Protein AF-C3NJE8-F1 (afdb_monomer_lite)

Foldseek 3Di:
DDDPLNVLVVLDDPLLLVLLVLCVVVAFAFLVVSCVVSVHNVSNVVSVVSCVVVVQWDWDQDPPRTTTIHGDPVVVVSNCSNCVVVCVVVVVVVLPPDPLDLDDWDWDDDPNDTDTDPVQLVSQQVNLVSVVDDDPRSVVSSCVSNVD

Radius of gyration: 20.3 Å; chains: 1; bounding box: 61×30×49 Å

pLDDT: mean 79.07, std 14.23, range [36.5, 96.06]

Organism: Saccharolobus islandicus (strain Y.N.15.51 / Yellowstone #2) (NCBI:txid419942)

InterPro domains:
  IPR036388 Winged helix-like DNA-binding domain superfamily [G3DSA:1.10.10.10] (5-90)
  IPR036390 Winged helix DNA-binding domain superfamily [SSF46785] (13-84)

Structure (mmCIF, N/CA/C/O backbone):
data_AF-C3NJE8-F1
#
_entry.id   AF-C3NJE8-F1
#
loop_
_atom_site.group_PDB
_atom_site.id
_atom_site.type_symbol
_atom_site.label_atom_id
_atom_site.label_alt_id
_atom_site.label_comp_id
_atom_site.label_asym_id
_atom_site.label_entity_id
_atom_site.label_seq_id
_atom_site.pdbx_PDB_ins_code
_atom_site.Cartn_x
_atom_site.Cartn_y
_atom_site.Cartn_z
_atom_site.occupancy
_atom_site.B_iso_or_equiv
_atom_site.auth_seq_id
_atom_site.auth_comp_id
_atom_site.auth_asym_id
_atom_site.auth_atom_id
_atom_site.pdbx_PDB_model_num
ATOM 1 N N . MET A 1 1 ? 21.617 13.871 -14.960 1.00 48.41 1 MET A N 1
ATOM 2 C CA . MET A 1 1 ? 20.333 14.289 -14.363 1.00 48.41 1 MET A CA 1
ATOM 3 C C . MET A 1 1 ? 19.585 13.006 -14.055 1.00 48.41 1 MET A C 1
ATOM 5 O O . MET A 1 1 ? 19.325 12.274 -14.997 1.00 48.41 1 MET A O 1
ATOM 9 N N . LEU A 1 2 ? 19.389 12.661 -12.778 1.00 53.09 2 LEU A N 1
ATOM 10 C CA . LEU A 1 2 ? 18.644 11.445 -12.432 1.00 53.09 2 LEU A CA 1
ATOM 11 C C . LEU A 1 2 ? 17.163 11.701 -12.700 1.00 53.09 2 LEU A C 1
ATOM 13 O O . LEU A 1 2 ? 16.655 12.760 -12.322 1.00 53.09 2 LEU A O 1
ATOM 17 N N . ASN A 1 3 ? 16.483 10.768 -13.359 1.00 72.56 3 ASN A N 1
ATOM 18 C CA . ASN A 1 3 ? 15.035 10.875 -13.519 1.00 72.56 3 ASN A CA 1
ATOM 19 C C . ASN A 1 3 ? 14.330 10.537 -12.185 1.00 72.56 3 ASN A C 1
ATOM 21 O O . ASN A 1 3 ? 14.919 9.940 -11.281 1.00 72.56 3 ASN A O 1
ATOM 25 N N . LEU A 1 4 ? 13.065 10.939 -12.038 1.00 69.75 4 LEU A N 1
ATOM 26 C CA . LEU A 1 4 ? 12.304 10.745 -10.796 1.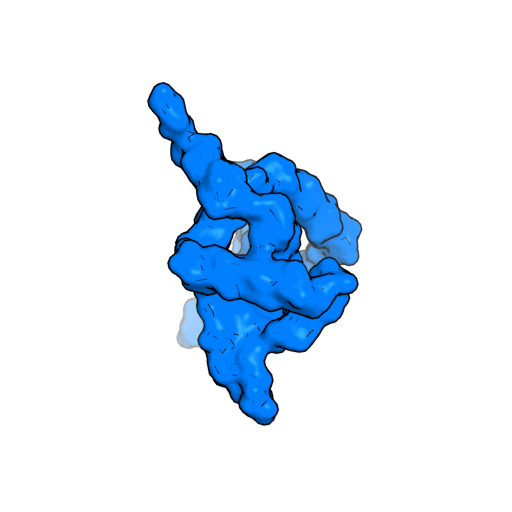00 69.75 4 LEU A CA 1
ATOM 27 C C . LEU A 1 4 ? 12.262 9.268 -10.353 1.00 69.75 4 LEU A C 1
ATOM 29 O O . LEU A 1 4 ? 12.349 8.979 -9.161 1.00 69.75 4 LEU A O 1
ATOM 33 N N . TYR A 1 5 ? 12.201 8.338 -11.310 1.00 71.25 5 TYR A N 1
ATOM 34 C CA . TYR A 1 5 ? 12.253 6.900 -11.048 1.00 71.25 5 TYR A CA 1
ATOM 35 C C . TYR A 1 5 ? 13.586 6.476 -10.418 1.00 71.25 5 TYR A C 1
ATOM 37 O O . TYR A 1 5 ? 13.588 5.782 -9.409 1.00 71.25 5 TYR A O 1
ATOM 45 N N . GLU A 1 6 ? 14.724 6.918 -10.951 1.00 70.88 6 GLU A N 1
ATOM 46 C CA . GLU A 1 6 ? 16.050 6.579 -10.426 1.00 70.88 6 GLU A CA 1
ATOM 47 C C . GLU A 1 6 ? 16.277 7.131 -9.018 1.00 70.88 6 GLU A C 1
ATOM 49 O O . GLU A 1 6 ? 16.923 6.474 -8.200 1.00 70.88 6 GLU A O 1
ATOM 54 N N . ILE A 1 7 ? 15.736 8.317 -8.724 1.00 75.75 7 ILE A N 1
ATOM 55 C CA . ILE A 1 7 ? 15.780 8.911 -7.383 1.00 75.75 7 ILE A CA 1
ATOM 56 C C . ILE A 1 7 ? 14.998 8.028 -6.404 1.00 75.75 7 ILE A C 1
ATOM 58 O O . ILE A 1 7 ? 15.536 7.628 -5.373 1.00 75.75 7 ILE A O 1
ATOM 62 N N . ILE A 1 8 ? 13.763 7.660 -6.750 1.00 76.00 8 ILE A N 1
ATOM 63 C CA . ILE A 1 8 ? 12.902 6.821 -5.905 1.00 76.00 8 ILE A CA 1
ATOM 64 C C . ILE A 1 8 ? 13.469 5.398 -5.763 1.00 76.00 8 ILE A C 1
ATOM 66 O O . ILE A 1 8 ? 13.475 4.838 -4.668 1.00 76.00 8 ILE A O 1
ATOM 70 N N . ASN A 1 9 ? 14.007 4.821 -6.838 1.00 78.62 9 ASN A N 1
ATOM 71 C CA . ASN A 1 9 ? 14.591 3.480 -6.832 1.00 78.62 9 ASN A CA 1
ATOM 72 C C . ASN A 1 9 ? 15.862 3.392 -5.971 1.00 78.62 9 ASN A C 1
ATOM 74 O O . ASN A 1 9 ? 16.135 2.338 -5.398 1.00 78.62 9 ASN A O 1
ATOM 78 N N . LYS A 1 10 ? 16.625 4.489 -5.857 1.00 85.88 10 LYS A N 1
ATOM 79 C CA . LYS A 1 10 ? 17.784 4.606 -4.952 1.00 85.88 10 LYS A CA 1
ATOM 80 C C . LYS A 1 10 ? 17.402 4.995 -3.524 1.00 85.88 10 LYS A C 1
ATOM 82 O O . LYS A 1 10 ? 18.175 4.739 -2.608 1.00 85.88 10 LYS A O 1
ATOM 87 N N . MET A 1 11 ? 16.236 5.611 -3.334 1.00 86.50 11 MET A N 1
ATOM 88 C CA . MET A 1 11 ? 15.725 5.996 -2.017 1.00 86.50 11 MET A CA 1
ATOM 89 C C . MET A 1 11 ? 15.366 4.775 -1.159 1.00 86.50 11 MET A C 1
ATOM 91 O O . MET A 1 11 ? 15.444 4.862 0.064 1.00 86.50 11 MET A O 1
ATOM 95 N N . LEU A 1 12 ? 14.973 3.659 -1.783 1.00 88.44 12 LEU A N 1
ATOM 96 C CA . LEU A 1 12 ? 14.587 2.429 -1.092 1.00 88.44 12 LEU A CA 1
ATOM 97 C C . LEU A 1 12 ? 15.626 1.326 -1.258 1.00 88.44 12 LEU A C 1
ATOM 99 O O . LEU A 1 12 ? 16.076 1.046 -2.369 1.00 88.44 12 LEU A O 1
ATOM 103 N N . ASN A 1 13 ? 15.951 0.646 -0.162 1.00 89.94 13 ASN A N 1
ATOM 104 C CA . ASN A 1 13 ? 16.718 -0.596 -0.219 1.00 89.94 13 ASN A CA 1
ATOM 105 C C . ASN A 1 13 ? 15.825 -1.798 -0.585 1.00 89.94 13 ASN A C 1
ATOM 107 O O . ASN A 1 13 ? 14.597 -1.713 -0.584 1.00 89.94 13 ASN A O 1
ATOM 111 N N . GLU A 1 14 ? 16.436 -2.945 -0.877 1.00 87.81 14 GLU A N 1
ATOM 112 C CA . GLU A 1 14 ? 15.709 -4.136 -1.341 1.00 87.81 14 GLU A CA 1
ATOM 113 C C . GLU A 1 14 ? 14.712 -4.692 -0.308 1.00 87.81 14 GLU A C 1
ATOM 115 O O . GLU A 1 14 ? 13.629 -5.152 -0.672 1.00 87.81 14 GLU A O 1
ATOM 120 N N . HIS A 1 15 ? 15.010 -4.586 0.990 1.00 90.31 15 HIS A N 1
ATOM 121 C CA . HIS A 1 15 ? 14.075 -4.996 2.042 1.00 90.31 15 HIS A CA 1
ATOM 122 C C . HIS A 1 15 ? 12.878 -4.047 2.146 1.00 90.31 15 HIS A C 1
ATOM 124 O O . HIS A 1 15 ? 11.749 -4.499 2.328 1.00 90.31 15 HIS A O 1
ATOM 130 N N . GLU A 1 16 ? 13.101 -2.743 1.995 1.00 91.69 16 GLU A N 1
ATOM 131 C CA . GLU A 1 16 ? 12.040 -1.735 1.950 1.00 91.69 16 GLU A CA 1
ATOM 132 C C . GLU A 1 16 ? 11.157 -1.908 0.713 1.00 91.69 16 GLU A C 1
ATOM 134 O O . GLU A 1 16 ? 9.936 -1.856 0.832 1.00 91.69 16 GLU A O 1
ATOM 139 N N . LYS A 1 17 ? 11.743 -2.190 -0.455 1.00 91.38 17 LYS A N 1
ATOM 140 C CA . LYS A 1 17 ? 11.000 -2.501 -1.687 1.00 91.38 17 LYS A CA 1
ATOM 141 C C . LYS A 1 17 ? 10.118 -3.735 -1.520 1.00 91.38 17 LYS A C 1
ATOM 143 O O . LYS A 1 17 ? 8.934 -3.679 -1.854 1.00 91.38 17 LYS A O 1
ATOM 148 N N . ALA A 1 18 ? 10.666 -4.819 -0.968 1.00 91.06 18 ALA A N 1
ATOM 149 C CA . ALA A 1 18 ? 9.918 -6.045 -0.692 1.00 91.06 18 ALA A CA 1
ATOM 150 C C . ALA A 1 18 ? 8.787 -5.810 0.323 1.00 91.06 18 ALA A C 1
ATOM 152 O O . ALA A 1 18 ? 7.653 -6.241 0.111 1.00 91.06 18 ALA A O 1
ATOM 153 N N . MET A 1 19 ? 9.068 -5.067 1.395 1.00 92.75 19 MET A N 1
ATOM 154 C CA . MET A 1 19 ? 8.068 -4.705 2.397 1.00 92.75 19 MET A CA 1
ATOM 155 C C . MET A 1 19 ? 6.964 -3.821 1.800 1.00 92.75 19 MET A C 1
ATOM 157 O O . MET A 1 19 ? 5.785 -4.052 2.060 1.00 92.75 19 MET A O 1
ATOM 161 N N . LEU A 1 20 ? 7.315 -2.861 0.940 1.00 93.19 20 LEU A N 1
ATOM 162 C CA . LEU A 1 20 ? 6.354 -2.002 0.250 1.00 93.19 20 LEU A CA 1
ATOM 163 C C . LEU A 1 20 ? 5.400 -2.823 -0.635 1.00 93.19 20 LEU A C 1
ATOM 165 O O . LEU A 1 20 ? 4.202 -2.543 -0.638 1.00 93.19 20 LEU A O 1
ATOM 169 N N . LYS A 1 21 ? 5.892 -3.872 -1.318 1.00 91.94 21 LYS A N 1
ATOM 170 C CA . LYS A 1 21 ? 5.035 -4.817 -2.064 1.00 91.94 21 LYS A CA 1
ATOM 171 C C . LYS A 1 21 ? 4.038 -5.537 -1.163 1.00 91.94 21 LYS A C 1
ATOM 173 O O . LYS A 1 21 ? 2.852 -5.596 -1.485 1.00 91.94 21 LYS A O 1
ATOM 178 N N . ILE A 1 22 ? 4.500 -6.044 -0.022 1.00 90.81 22 ILE A N 1
ATOM 179 C CA . ILE A 1 22 ? 3.637 -6.743 0.937 1.00 90.81 22 ILE A CA 1
ATOM 180 C C . ILE A 1 22 ? 2.551 -5.803 1.460 1.00 90.81 22 ILE A C 1
ATOM 182 O O . ILE A 1 22 ? 1.373 -6.151 1.396 1.00 90.81 22 ILE A O 1
ATOM 186 N N . ILE A 1 23 ? 2.919 -4.602 1.912 1.00 90.94 23 ILE A N 1
ATOM 187 C CA . ILE A 1 23 ? 1.960 -3.631 2.457 1.00 90.94 23 ILE A CA 1
ATOM 188 C C . ILE A 1 23 ? 0.961 -3.189 1.386 1.00 90.94 23 ILE A C 1
ATOM 190 O O . ILE A 1 23 ? -0.216 -3.056 1.699 1.00 90.94 23 ILE A O 1
ATOM 194 N N . TYR A 1 24 ? 1.383 -3.028 0.129 1.00 89.94 24 TYR A N 1
ATOM 195 C CA . TYR A 1 24 ? 0.459 -2.724 -0.964 1.00 89.94 24 TYR A CA 1
ATOM 196 C C . TYR A 1 24 ? -0.636 -3.788 -1.113 1.00 89.94 24 TYR A C 1
ATOM 198 O O . TYR A 1 24 ? -1.813 -3.445 -1.172 1.00 89.94 24 TYR A O 1
ATOM 206 N N . SER A 1 25 ? -0.270 -5.073 -1.077 1.00 83.94 25 SER A N 1
ATOM 207 C CA . SER A 1 25 ? -1.236 -6.182 -1.161 1.00 83.94 25 SER A CA 1
ATOM 208 C C . SER A 1 25 ? -2.064 -6.413 0.113 1.00 83.94 25 SER A C 1
ATOM 210 O O . SER A 1 25 ? -3.133 -7.012 0.056 1.00 83.94 25 SER A O 1
ATOM 212 N N . LYS A 1 26 ? -1.572 -5.960 1.273 1.00 85.88 26 LYS A N 1
ATOM 213 C CA . LYS A 1 26 ? -2.133 -6.2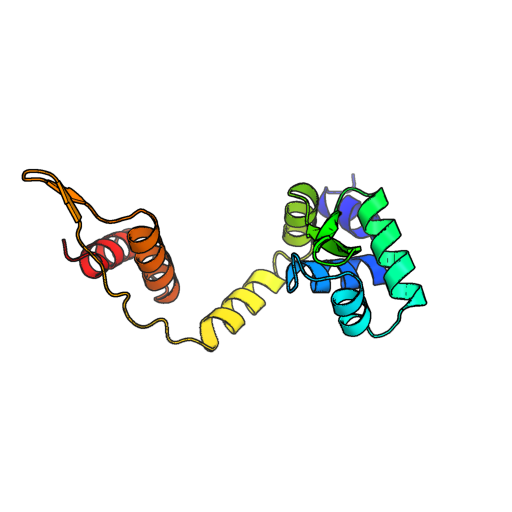40 2.608 1.00 85.88 26 LYS A CA 1
ATOM 214 C C . LYS A 1 26 ? -2.434 -4.961 3.392 1.00 85.88 26 LYS A C 1
ATOM 216 O O . LYS A 1 26 ? -2.275 -4.903 4.612 1.00 85.88 26 LYS A O 1
ATOM 221 N N . ASN A 1 27 ? -2.827 -3.913 2.678 1.00 87.12 27 ASN A N 1
ATOM 222 C CA . ASN A 1 27 ? -3.012 -2.588 3.247 1.00 87.12 27 ASN A CA 1
ATOM 223 C C . ASN A 1 27 ? -4.063 -2.608 4.372 1.00 87.12 27 ASN A C 1
ATOM 225 O O . ASN A 1 27 ? -5.170 -3.106 4.187 1.00 87.12 27 ASN A O 1
ATOM 229 N N . GLY A 1 28 ? -3.723 -2.051 5.533 1.00 86.19 28 GLY A N 1
ATOM 230 C CA . GLY A 1 28 ? -4.594 -1.985 6.707 1.00 86.19 28 GLY A CA 1
ATOM 231 C C . GLY A 1 28 ? -4.513 -3.179 7.663 1.00 86.19 28 GLY A C 1
ATOM 232 O O . GLY A 1 28 ? -5.159 -3.135 8.714 1.00 86.19 28 GLY A O 1
ATOM 233 N N . LEU A 1 29 ? -3.713 -4.208 7.358 1.00 90.12 29 LEU A N 1
ATOM 234 C CA . LEU A 1 29 ? -3.465 -5.319 8.283 1.00 90.12 29 LEU A CA 1
ATOM 235 C C . LEU A 1 29 ? -2.554 -4.921 9.449 1.00 90.12 29 LEU A C 1
ATOM 237 O O . LEU A 1 29 ? -1.868 -3.891 9.427 1.00 90.12 29 LEU A O 1
ATOM 241 N N . SER A 1 30 ? -2.544 -5.754 10.489 1.00 91.31 30 SER A N 1
ATOM 242 C CA . SER A 1 30 ? -1.706 -5.530 11.661 1.00 91.31 30 SER A CA 1
ATOM 243 C C . SER A 1 30 ? -0.219 -5.695 11.340 1.00 91.31 30 SER A C 1
ATOM 245 O O . SER A 1 30 ? 0.186 -6.477 10.478 1.00 91.31 30 SER A O 1
ATOM 247 N N . THR A 1 31 ? 0.636 -5.005 12.095 1.00 88.62 31 THR A N 1
ATOM 248 C CA . THR A 1 31 ? 2.095 -5.140 12.006 1.00 88.62 31 THR A CA 1
ATOM 249 C C . THR A 1 31 ? 2.539 -6.594 12.134 1.00 88.62 31 THR A C 1
ATOM 251 O O . THR A 1 31 ? 3.468 -7.001 11.446 1.00 88.62 31 THR A O 1
ATOM 254 N N . LYS A 1 32 ? 1.864 -7.391 12.972 1.00 89.25 32 LYS A N 1
ATOM 255 C CA . LYS A 1 32 ? 2.161 -8.816 13.127 1.00 89.25 32 LYS A CA 1
ATOM 256 C C . LYS A 1 32 ? 1.941 -9.575 11.814 1.00 89.25 32 LYS A C 1
ATOM 258 O O . LYS A 1 32 ? 2.866 -10.226 11.345 1.00 89.25 32 LYS A O 1
ATOM 263 N N . GLU A 1 33 ? 0.772 -9.425 11.194 1.00 89.44 33 GLU A N 1
ATOM 264 C CA . GLU A 1 33 ? 0.426 -10.106 9.935 1.00 89.44 33 GLU A CA 1
ATOM 265 C C . GLU A 1 33 ? 1.340 -9.683 8.774 1.00 89.44 33 GLU A C 1
ATOM 267 O O . GLU A 1 33 ? 1.737 -10.501 7.938 1.00 89.44 33 GLU A O 1
ATOM 272 N N . ILE A 1 34 ? 1.718 -8.401 8.730 1.00 90.38 34 ILE A N 1
ATOM 273 C CA . ILE A 1 34 ? 2.666 -7.880 7.738 1.00 90.38 34 ILE A CA 1
ATOM 274 C C . ILE A 1 34 ? 4.054 -8.506 7.923 1.00 90.38 34 ILE A C 1
ATOM 276 O O . ILE A 1 34 ? 4.668 -8.938 6.948 1.00 90.38 34 ILE A O 1
ATOM 280 N N . LEU A 1 35 ? 4.546 -8.604 9.160 1.00 88.94 35 LEU A N 1
ATOM 281 C CA . LEU A 1 35 ? 5.860 -9.185 9.450 1.00 88.94 35 LEU A CA 1
ATOM 282 C C . LEU A 1 35 ? 5.909 -10.695 9.224 1.00 88.94 35 LEU A C 1
ATOM 284 O O . LEU A 1 35 ? 6.909 -11.190 8.706 1.00 88.94 35 LEU A O 1
ATOM 288 N N . GLU A 1 36 ? 4.835 -11.412 9.556 1.00 88.81 36 GLU A N 1
ATOM 289 C CA . GLU A 1 36 ? 4.691 -12.837 9.237 1.00 88.81 36 GLU A CA 1
ATOM 290 C C . GLU A 1 36 ? 4.782 -13.064 7.724 1.00 88.81 36 GLU A C 1
ATOM 292 O O . GLU A 1 36 ? 5.490 -13.959 7.269 1.00 88.81 36 GLU A O 1
ATOM 297 N N . SER A 1 37 ? 4.158 -12.184 6.935 1.00 85.44 37 SER A N 1
ATOM 298 C CA . SER A 1 37 ? 4.216 -12.234 5.467 1.00 85.44 37 SER A CA 1
ATOM 299 C C . SER A 1 37 ? 5.604 -11.919 4.900 1.00 85.44 37 SER A C 1
ATOM 301 O O . SER A 1 37 ? 5.922 -12.341 3.793 1.00 85.44 37 SER A O 1
ATOM 303 N N . PHE A 1 38 ? 6.430 -11.177 5.641 1.00 83.50 38 PHE A N 1
ATOM 304 C CA . PHE A 1 38 ? 7.798 -10.843 5.245 1.00 83.50 38 PHE A CA 1
ATOM 305 C C . PHE A 1 38 ? 8.797 -11.979 5.530 1.00 83.50 38 PHE A C 1
ATOM 307 O O . PHE A 1 38 ? 9.867 -12.022 4.930 1.00 83.50 38 PHE A O 1
ATOM 314 N N . GLY A 1 39 ? 8.484 -12.892 6.456 1.00 81.06 39 GLY A N 1
ATOM 315 C CA . GLY A 1 39 ? 9.318 -14.059 6.778 1.00 81.06 39 GLY A CA 1
ATOM 316 C C . GLY A 1 39 ? 10.533 -13.782 7.676 1.00 81.06 39 GLY A C 1
ATOM 317 O O . GLY A 1 39 ? 11.229 -14.712 8.072 1.00 81.06 39 GLY A O 1
ATOM 318 N N . SER A 1 40 ? 10.791 -12.525 8.051 1.00 81.75 40 SER A N 1
ATOM 319 C CA . SER A 1 40 ? 11.838 -12.166 9.017 1.00 81.75 40 SER A CA 1
ATOM 320 C C . SER A 1 40 ? 11.431 -10.958 9.858 1.00 81.75 40 SER A C 1
ATOM 322 O O . SER A 1 40 ? 11.384 -9.832 9.359 1.00 81.75 40 SER A O 1
ATOM 324 N N . HIS A 1 41 ? 11.260 -11.159 11.166 1.00 77.75 41 HIS A N 1
ATOM 325 C CA . HIS A 1 41 ? 10.863 -10.092 12.088 1.00 77.75 41 HIS A CA 1
ATOM 326 C C . HIS A 1 41 ? 11.891 -8.955 12.164 1.00 77.75 41 HIS A C 1
ATOM 328 O O . HIS A 1 41 ? 11.524 -7.796 12.006 1.00 77.75 41 HIS A O 1
ATOM 334 N N . THR A 1 42 ? 13.182 -9.248 12.350 1.00 84.25 42 THR A N 1
ATOM 335 C CA . THR A 1 42 ? 14.211 -8.209 12.549 1.00 84.25 42 THR A CA 1
ATOM 336 C C . THR A 1 42 ? 14.388 -7.320 11.318 1.00 84.25 42 THR A C 1
ATOM 338 O O . THR A 1 42 ? 14.360 -6.094 11.424 1.00 84.25 42 THR A O 1
ATOM 341 N N . LEU A 1 43 ? 14.555 -7.925 10.136 1.00 85.81 43 LEU A N 1
ATOM 342 C CA . LEU A 1 43 ? 14.663 -7.176 8.879 1.00 85.81 43 LEU A CA 1
ATOM 343 C C . LEU A 1 43 ? 13.340 -6.498 8.506 1.00 85.81 43 LEU A C 1
ATOM 345 O O . LEU A 1 43 ? 13.359 -5.367 8.031 1.00 85.81 43 LEU A O 1
ATOM 349 N N . GLY A 1 44 ? 12.205 -7.143 8.786 1.00 84.88 44 GLY A N 1
ATOM 350 C CA . GLY A 1 44 ? 10.884 -6.581 8.537 1.00 84.88 44 GLY A CA 1
ATOM 351 C C . GLY A 1 44 ? 10.629 -5.326 9.368 1.00 84.88 44 GLY A C 1
ATOM 352 O O . GLY A 1 44 ? 10.207 -4.315 8.820 1.00 84.88 44 GLY A O 1
ATOM 353 N N . TYR A 1 45 ? 10.968 -5.325 10.661 1.00 91.12 45 TYR A N 1
ATOM 354 C CA . TYR A 1 45 ? 10.855 -4.123 11.495 1.00 91.12 45 TYR A CA 1
ATOM 355 C C . TYR A 1 45 ? 11.764 -2.991 11.008 1.00 91.12 45 TYR A C 1
ATOM 357 O O . TYR A 1 45 ? 11.326 -1.843 10.967 1.00 91.12 45 TYR A O 1
ATOM 365 N N . LYS A 1 46 ? 13.002 -3.298 10.594 1.00 91.50 46 LYS A N 1
ATOM 366 C CA . LYS A 1 46 ? 13.903 -2.294 10.002 1.00 91.50 46 LYS A CA 1
ATOM 367 C C . LYS A 1 46 ? 13.320 -1.703 8.718 1.00 91.50 46 LYS A C 1
ATOM 369 O O . LYS A 1 46 ? 13.327 -0.487 8.565 1.00 91.50 46 LYS A O 1
ATOM 374 N N . ALA A 1 47 ? 12.774 -2.542 7.839 1.00 92.25 47 ALA A N 1
ATOM 375 C CA . ALA A 1 47 ? 12.121 -2.095 6.614 1.00 92.25 47 ALA A CA 1
ATOM 376 C C . ALA A 1 47 ? 10.874 -1.245 6.909 1.00 92.25 47 ALA A C 1
ATOM 378 O O . ALA A 1 47 ? 10.704 -0.187 6.314 1.00 92.25 47 ALA A O 1
ATOM 379 N N . LEU A 1 48 ? 10.031 -1.650 7.865 1.00 95.19 48 LEU A N 1
ATOM 380 C CA . LEU A 1 48 ? 8.862 -0.871 8.278 1.00 95.19 48 LEU A CA 1
ATOM 381 C C . LEU A 1 48 ? 9.243 0.497 8.840 1.00 95.19 48 LEU A C 1
ATOM 383 O O . LEU A 1 48 ? 8.610 1.487 8.491 1.00 95.19 48 LEU A O 1
ATOM 387 N N . ASN A 1 49 ? 10.253 0.564 9.708 1.00 95.06 49 ASN A N 1
ATOM 388 C CA . ASN A 1 49 ? 10.730 1.841 10.238 1.00 95.06 49 ASN A CA 1
ATOM 389 C C . ASN A 1 49 ? 11.269 2.721 9.103 1.00 95.06 49 ASN A C 1
ATOM 391 O O . ASN A 1 49 ? 10.885 3.879 8.996 1.00 95.06 49 ASN A O 1
ATOM 395 N N . GLY A 1 50 ? 12.069 2.151 8.198 1.00 94.25 50 GLY A N 1
ATOM 396 C CA . GLY A 1 50 ? 12.627 2.884 7.064 1.00 94.25 50 GLY A CA 1
ATOM 397 C C . GLY A 1 50 ? 11.575 3.409 6.080 1.00 94.25 50 GLY A C 1
ATOM 398 O O . GLY A 1 50 ? 11.746 4.503 5.542 1.00 94.25 50 GLY A O 1
ATOM 399 N N . LEU A 1 51 ? 10.473 2.680 5.866 1.00 96.06 51 LEU A N 1
ATOM 400 C CA . LEU A 1 51 ? 9.333 3.138 5.060 1.00 96.06 51 LEU A CA 1
ATOM 401 C C . LEU A 1 51 ? 8.513 4.230 5.767 1.00 96.06 51 LEU A C 1
ATOM 403 O O . LEU A 1 51 ? 8.031 5.152 5.108 1.00 96.06 51 LEU A O 1
ATOM 407 N N . GLU A 1 52 ? 8.348 4.131 7.087 1.00 94.88 52 GLU A N 1
ATOM 408 C CA . GLU A 1 52 ? 7.624 5.113 7.906 1.00 94.88 52 GLU A CA 1
ATOM 409 C C . GLU A 1 52 ? 8.394 6.438 7.996 1.00 94.88 52 GLU A C 1
ATOM 411 O O . GLU A 1 52 ? 7.820 7.495 7.750 1.00 94.88 52 GLU A O 1
ATOM 416 N N . GLU A 1 53 ? 9.710 6.387 8.220 1.00 95.12 53 GLU A N 1
ATOM 417 C CA . GLU A 1 53 ? 10.603 7.558 8.203 1.00 95.12 53 GLU A CA 1
ATOM 418 C C . GLU A 1 53 ? 10.585 8.291 6.853 1.00 95.12 53 GLU A C 1
ATOM 420 O O . GLU A 1 53 ? 10.697 9.514 6.800 1.00 95.12 53 GLU A O 1
ATOM 425 N N . LYS A 1 54 ? 10.403 7.551 5.754 1.00 92.06 54 LYS A N 1
ATOM 426 C CA . LYS A 1 54 ? 10.279 8.098 4.392 1.00 92.06 54 LYS A CA 1
ATOM 427 C C . LYS A 1 54 ? 8.854 8.553 4.051 1.00 92.06 54 LYS A C 1
ATOM 429 O O . LYS A 1 54 ? 8.601 8.946 2.913 1.00 92.06 54 LYS A O 1
ATOM 434 N N . GLY A 1 55 ? 7.916 8.474 4.996 1.00 91.62 55 GLY A N 1
ATOM 435 C CA . GLY A 1 55 ? 6.526 8.900 4.821 1.00 91.62 55 GLY A CA 1
ATOM 436 C C . GLY A 1 55 ? 5.709 8.037 3.854 1.00 91.62 55 GLY A C 1
ATOM 437 O O . GLY A 1 55 ? 4.664 8.476 3.373 1.00 91.62 55 GLY A O 1
ATOM 438 N N . LEU A 1 56 ? 6.167 6.822 3.535 1.00 92.50 56 LEU A N 1
ATOM 439 C CA . LEU A 1 56 ? 5.477 5.916 2.606 1.00 92.50 56 LEU A CA 1
ATOM 440 C C . LEU A 1 56 ? 4.347 5.141 3.285 1.00 92.50 56 LEU A C 1
ATOM 442 O O . LEU A 1 56 ? 3.392 4.721 2.631 1.00 92.50 56 LEU A O 1
ATOM 446 N N . ILE A 1 57 ? 4.449 4.954 4.597 1.00 95.31 57 ILE A N 1
ATOM 447 C CA . ILE A 1 57 ? 3.447 4.265 5.404 1.00 95.31 57 ILE A CA 1
ATOM 448 C C . ILE A 1 57 ? 3.158 5.045 6.680 1.00 95.31 57 ILE A C 1
ATOM 450 O O . ILE A 1 57 ? 3.964 5.866 7.114 1.00 95.31 57 ILE A O 1
ATOM 454 N N . ILE A 1 58 ? 2.029 4.730 7.302 1.00 91.75 58 ILE A N 1
ATOM 455 C CA . ILE A 1 58 ? 1.667 5.172 8.646 1.00 91.75 58 ILE A CA 1
ATOM 456 C C . ILE A 1 58 ? 1.198 3.982 9.479 1.00 91.75 58 ILE A C 1
ATOM 458 O O . ILE A 1 58 ? 0.561 3.053 8.969 1.00 91.75 58 ILE A O 1
ATOM 462 N N . ARG A 1 59 ? 1.486 4.023 10.781 1.00 91.12 59 ARG A N 1
ATOM 463 C CA . ARG A 1 59 ? 0.955 3.069 11.758 1.00 91.12 59 ARG A CA 1
ATOM 464 C C . ARG A 1 59 ? -0.198 3.697 12.522 1.00 91.12 59 ARG A C 1
ATOM 466 O O . ARG A 1 59 ? -0.044 4.724 13.178 1.00 91.12 59 ARG A O 1
ATOM 473 N N . VAL A 1 60 ? -1.353 3.049 12.478 1.00 88.38 60 VAL A N 1
ATOM 474 C CA . VAL A 1 60 ? -2.573 3.504 13.148 1.00 88.38 60 VAL A CA 1
ATOM 475 C C . VAL A 1 60 ? -2.942 2.509 14.240 1.00 88.38 60 VAL A C 1
ATOM 477 O O . VAL A 1 60 ? -2.919 1.299 14.023 1.00 88.38 60 VAL A O 1
ATOM 480 N N . LYS A 1 61 ? -3.289 3.003 15.433 1.00 88.88 61 LYS A N 1
ATOM 481 C CA . LYS A 1 61 ? -3.763 2.142 16.525 1.00 88.88 61 LYS A CA 1
ATOM 482 C C . LYS A 1 61 ? -5.105 1.511 16.143 1.00 88.88 61 LYS A C 1
ATOM 484 O O . LYS A 1 61 ? -6.080 2.220 15.912 1.00 88.88 61 LYS A O 1
ATOM 489 N N . GLY A 1 62 ? -5.137 0.185 16.091 1.00 76.94 62 GLY A N 1
ATOM 490 C CA . GLY A 1 62 ? -6.323 -0.624 15.844 1.00 76.94 62 GLY A CA 1
ATOM 491 C C . GLY A 1 62 ? -7.039 -1.048 17.129 1.00 76.94 62 GLY A C 1
ATOM 492 O O . GLY A 1 62 ? -6.709 -0.628 18.245 1.00 76.94 62 GLY A O 1
ATOM 493 N N . LYS A 1 63 ? -8.040 -1.922 16.971 1.00 78.75 63 LYS A N 1
ATOM 494 C CA . LYS A 1 63 ? -8.721 -2.572 18.102 1.00 78.75 63 LYS A CA 1
A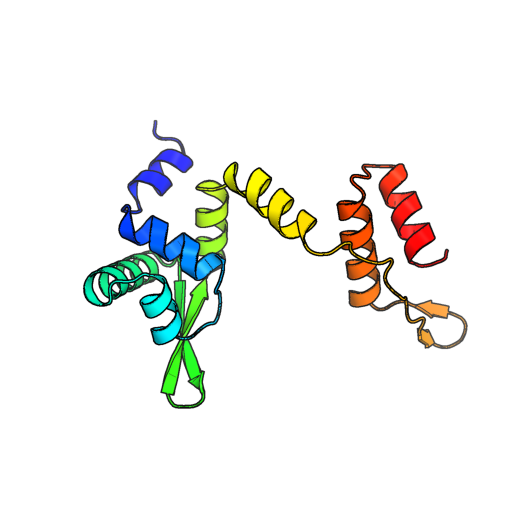TOM 495 C C . LYS A 1 63 ? -7.719 -3.447 18.872 1.00 78.75 63 LYS A C 1
ATOM 497 O O . LYS A 1 63 ? -6.774 -3.968 18.299 1.00 78.75 63 LYS A O 1
ATOM 502 N N . GLN A 1 64 ? -7.915 -3.605 20.182 1.00 77.50 64 GLN A N 1
ATOM 503 C CA . GLN A 1 64 ? -7.065 -4.455 21.039 1.00 77.50 64 GLN A CA 1
ATOM 504 C C . GLN A 1 64 ? -5.569 -4.066 21.085 1.00 77.50 64 GLN A C 1
ATOM 506 O O . GLN A 1 64 ? -4.712 -4.919 21.290 1.00 77.50 64 GLN A O 1
ATOM 511 N N . ARG A 1 65 ? -5.239 -2.770 20.951 1.00 76.75 65 ARG A N 1
ATOM 512 C CA . ARG A 1 65 ? -3.853 -2.249 20.983 1.00 76.75 65 ARG A CA 1
ATOM 513 C C . ARG A 1 65 ? -2.952 -2.772 19.852 1.00 76.75 65 ARG A C 1
ATOM 515 O O . ARG A 1 65 ? -1.732 -2.656 19.958 1.00 76.75 65 ARG A O 1
ATOM 522 N N . THR A 1 66 ? -3.517 -3.302 18.767 1.00 85.25 66 THR A N 1
ATOM 523 C CA . THR A 1 66 ? -2.731 -3.610 17.567 1.00 85.25 66 THR A CA 1
ATOM 524 C C . THR A 1 66 ? -2.304 -2.322 16.864 1.00 85.25 66 THR A C 1
ATOM 526 O O . THR A 1 66 ? -2.939 -1.275 17.003 1.00 85.25 66 THR A O 1
ATOM 529 N N . LEU A 1 67 ? -1.211 -2.386 16.108 1.00 88.00 67 LEU A N 1
ATOM 530 C CA . LEU A 1 67 ? -0.831 -1.341 15.162 1.00 88.00 67 LEU A CA 1
ATOM 531 C C . LEU A 1 67 ? -1.134 -1.862 13.767 1.00 88.00 67 LEU A C 1
ATOM 533 O O . LEU A 1 67 ? -0.610 -2.902 13.381 1.00 88.00 67 LEU A O 1
ATOM 537 N N . ASN A 1 68 ? -1.992 -1.162 13.040 1.00 89.25 68 ASN A N 1
ATOM 538 C CA . ASN A 1 68 ? -2.335 -1.470 11.662 1.00 89.25 68 ASN A CA 1
ATOM 539 C C . ASN A 1 68 ? -1.514 -0.577 10.738 1.00 89.25 68 ASN A C 1
ATOM 541 O O . ASN A 1 68 ? -1.277 0.593 11.049 1.00 89.25 68 ASN A O 1
ATOM 545 N N . ILE A 1 69 ? -1.056 -1.132 9.624 1.00 90.69 69 ILE A N 1
ATOM 546 C CA . ILE A 1 69 ? -0.142 -0.456 8.706 1.00 90.69 69 ILE A CA 1
ATOM 547 C C . ILE A 1 69 ? -0.903 -0.044 7.457 1.00 90.69 69 ILE A C 1
ATOM 549 O O . ILE A 1 69 ? -1.509 -0.886 6.799 1.00 90.69 69 ILE A O 1
ATOM 553 N N . PHE A 1 70 ? -0.835 1.238 7.114 1.00 90.69 70 PHE A N 1
ATOM 554 C CA . PHE A 1 70 ? -1.465 1.784 5.918 1.00 90.69 70 PHE A CA 1
ATOM 555 C C . PHE A 1 70 ? -0.436 2.467 5.022 1.00 90.69 70 PHE A C 1
ATOM 557 O O . PHE A 1 70 ? 0.463 3.148 5.515 1.00 90.69 70 PHE A O 1
ATOM 564 N N . LEU A 1 71 ? -0.594 2.331 3.707 1.00 91.00 71 LEU A N 1
ATOM 565 C CA . LEU A 1 71 ? 0.091 3.167 2.727 1.00 91.00 71 LEU A CA 1
ATOM 566 C C . LEU A 1 71 ? -0.456 4.590 2.765 1.00 91.00 71 LEU A C 1
ATOM 568 O O . LEU A 1 71 ? -1.671 4.802 2.725 1.00 91.00 71 LEU A O 1
ATOM 572 N N . THR A 1 72 ? 0.452 5.560 2.747 1.00 89.94 72 THR A N 1
ATOM 573 C CA . THR A 1 72 ? 0.100 6.949 2.448 1.00 89.94 72 THR A CA 1
ATOM 574 C C . THR A 1 72 ? -0.179 7.104 0.955 1.00 89.94 72 THR A C 1
ATOM 576 O O . THR A 1 72 ? 0.191 6.249 0.145 1.00 89.94 72 THR A O 1
ATOM 579 N N . ASP A 1 73 ? -0.792 8.214 0.548 1.00 88.31 73 ASP A N 1
ATOM 580 C CA . ASP A 1 73 ? -0.961 8.499 -0.882 1.00 88.31 73 ASP A CA 1
ATOM 581 C C . ASP A 1 73 ? 0.392 8.663 -1.589 1.00 88.31 73 ASP A C 1
ATOM 583 O O . ASP A 1 73 ? 0.567 8.193 -2.714 1.00 88.31 73 ASP A O 1
ATOM 587 N N . TYR A 1 74 ? 1.390 9.206 -0.883 1.00 86.50 74 TYR A N 1
ATOM 588 C CA . TYR A 1 74 ? 2.775 9.236 -1.352 1.00 86.50 74 TYR A CA 1
ATOM 589 C C . TYR A 1 74 ? 3.352 7.820 -1.528 1.00 86.50 74 TYR A C 1
ATOM 591 O O . TYR A 1 74 ? 3.932 7.514 -2.569 1.00 86.50 74 TYR A O 1
ATOM 599 N N . GLY A 1 75 ? 3.121 6.922 -0.567 1.00 89.50 75 GLY A N 1
ATOM 600 C CA . GLY A 1 75 ? 3.505 5.512 -0.650 1.00 89.50 75 GLY A CA 1
ATOM 601 C C . GLY A 1 75 ? 2.877 4.778 -1.832 1.00 89.50 75 GLY A C 1
ATOM 602 O O . GLY A 1 75 ? 3.573 4.043 -2.535 1.00 89.50 75 GLY A O 1
ATOM 603 N N . LYS A 1 76 ? 1.587 5.018 -2.103 1.00 90.19 76 LYS A N 1
ATOM 604 C CA . LYS A 1 76 ? 0.896 4.473 -3.284 1.00 90.19 76 LYS A CA 1
ATOM 605 C C . LYS A 1 76 ? 1.532 4.977 -4.575 1.00 90.19 76 LYS A C 1
ATOM 607 O O . LYS A 1 76 ? 1.811 4.168 -5.453 1.00 90.19 76 LYS A O 1
ATOM 612 N N . MET A 1 77 ? 1.798 6.279 -4.684 1.00 86.62 77 MET A N 1
ATOM 613 C CA . MET A 1 77 ? 2.439 6.868 -5.865 1.00 86.62 77 MET A CA 1
ATOM 614 C C . MET A 1 77 ? 3.842 6.288 -6.096 1.00 86.62 77 MET A C 1
ATOM 616 O O . MET A 1 77 ? 4.182 5.915 -7.217 1.00 86.62 77 MET A O 1
ATOM 620 N N . VAL A 1 78 ? 4.645 6.150 -5.038 1.00 85.50 78 VAL A N 1
ATOM 621 C CA . VAL A 1 78 ? 5.983 5.543 -5.104 1.00 85.50 78 VAL A CA 1
ATOM 622 C C . VAL A 1 78 ? 5.913 4.082 -5.540 1.00 85.50 78 VAL A C 1
ATOM 624 O O . VAL A 1 78 ? 6.648 3.682 -6.441 1.00 85.50 78 VAL A O 1
ATOM 627 N N . TYR A 1 79 ? 5.000 3.295 -4.967 1.00 88.62 79 TYR A N 1
ATOM 628 C CA . TYR A 1 79 ? 4.767 1.915 -5.397 1.00 88.62 79 TYR A CA 1
ATOM 629 C C . TYR A 1 79 ? 4.391 1.853 -6.883 1.00 88.62 79 TYR A C 1
ATOM 631 O O . TYR A 1 79 ? 4.976 1.100 -7.658 1.00 88.62 79 TYR A O 1
ATOM 639 N N . GLN A 1 80 ? 3.453 2.700 -7.300 1.00 86.00 80 GLN A N 1
ATOM 640 C CA . GLN A 1 80 ? 2.982 2.782 -8.677 1.00 86.00 80 GLN A CA 1
ATOM 641 C C . GLN A 1 80 ? 4.081 3.155 -9.676 1.00 86.00 80 GLN A C 1
ATOM 643 O O . GLN A 1 80 ? 4.051 2.651 -10.796 1.00 86.00 80 GLN A O 1
ATOM 648 N N . LEU A 1 81 ? 5.025 4.015 -9.286 1.00 84.25 81 LEU A N 1
ATOM 649 C CA . LEU A 1 81 ? 6.182 4.394 -10.100 1.00 84.25 81 LEU A CA 1
ATOM 650 C C . LEU A 1 81 ? 7.216 3.268 -10.189 1.00 84.25 81 LEU A C 1
ATOM 652 O O . LEU A 1 81 ? 7.784 3.047 -11.255 1.00 84.25 81 LEU A O 1
ATOM 656 N N . LEU A 1 82 ? 7.456 2.551 -9.088 1.00 84.62 82 LEU A N 1
ATOM 657 C CA . LEU A 1 82 ? 8.431 1.457 -9.042 1.00 84.62 82 LEU A CA 1
ATOM 658 C C . LEU A 1 82 ? 7.961 0.210 -9.794 1.00 84.62 82 LEU A C 1
ATOM 660 O O . LEU A 1 82 ? 8.781 -0.485 -10.389 1.00 84.62 82 LEU A O 1
ATOM 664 N N . TYR A 1 83 ? 6.655 -0.057 -9.778 1.00 82.31 83 TYR A N 1
ATOM 665 C CA . TYR A 1 83 ? 6.064 -1.313 -10.249 1.00 82.31 83 TYR A CA 1
ATOM 666 C C . TYR A 1 83 ? 5.032 -1.105 -11.367 1.00 82.31 83 TYR A C 1
ATOM 668 O O . TYR A 1 83 ? 4.127 -1.918 -11.552 1.00 82.31 83 TYR A O 1
ATOM 676 N N . ALA A 1 84 ? 5.165 -0.019 -12.135 1.00 69.00 84 ALA A N 1
ATOM 677 C CA . ALA A 1 84 ? 4.273 0.313 -13.248 1.00 69.00 84 ALA A CA 1
ATOM 678 C C . ALA A 1 84 ? 4.147 -0.821 -14.289 1.00 69.00 84 ALA A C 1
ATOM 680 O O . ALA A 1 84 ? 3.057 -1.040 -14.813 1.00 69.00 84 ALA A O 1
ATOM 681 N N . ASP A 1 85 ? 5.222 -1.576 -14.544 1.00 60.72 85 ASP A N 1
ATOM 682 C CA . ASP A 1 85 ? 5.196 -2.735 -15.450 1.00 60.72 85 ASP A CA 1
ATOM 683 C C . ASP A 1 85 ? 4.650 -4.013 -14.791 1.00 60.72 85 ASP A C 1
ATOM 685 O O . ASP A 1 85 ? 3.989 -4.811 -15.457 1.00 60.72 85 ASP A O 1
ATOM 689 N N . GLU A 1 86 ? 4.829 -4.192 -13.477 1.00 53.28 86 GLU A N 1
ATOM 690 C CA . GLU A 1 86 ? 4.239 -5.319 -12.736 1.00 53.28 86 GLU A CA 1
ATOM 691 C C . GLU A 1 86 ? 2.715 -5.170 -12.594 1.00 53.28 86 GLU A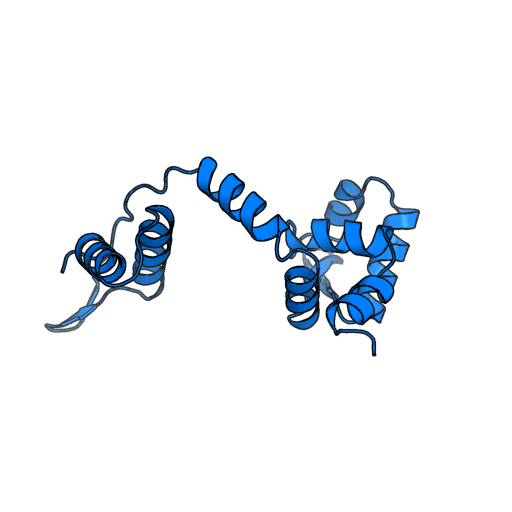 C 1
ATOM 693 O O . GLU A 1 86 ? 2.014 -6.180 -12.522 1.00 53.28 86 GLU A O 1
ATOM 698 N N . ARG A 1 87 ? 2.168 -3.942 -12.654 1.00 52.88 87 ARG A N 1
ATOM 699 C CA . ARG A 1 87 ? 0.712 -3.714 -12.738 1.00 52.88 87 ARG A CA 1
ATOM 700 C C . ARG A 1 87 ? 0.080 -4.406 -13.940 1.00 52.88 87 ARG A C 1
ATOM 702 O O . ARG A 1 87 ? -0.950 -5.043 -13.773 1.00 52.88 87 ARG A O 1
ATOM 709 N N . LYS A 1 88 ? 0.732 -4.415 -15.109 1.00 49.53 88 LYS A N 1
ATOM 710 C CA . LYS A 1 88 ? 0.220 -5.150 -16.281 1.00 49.53 88 LYS A CA 1
ATOM 711 C C . LYS A 1 88 ? 0.144 -6.661 -16.047 1.00 49.53 88 LYS A C 1
ATOM 713 O O . LYS A 1 88 ? -0.624 -7.332 -16.728 1.00 49.53 88 LYS A O 1
ATOM 718 N N . GLN A 1 89 ? 0.924 -7.217 -15.119 1.00 43.91 89 GLN A N 1
ATOM 719 C CA . GLN A 1 89 ? 0.882 -8.642 -14.776 1.00 43.91 89 GLN A CA 1
ATOM 720 C C . GLN A 1 89 ? -0.062 -8.936 -13.603 1.00 43.91 89 GLN A C 1
ATOM 722 O O . GLN A 1 89 ? -0.787 -9.927 -13.662 1.00 43.91 89 GLN A O 1
ATOM 727 N N . HIS A 1 90 ? -0.122 -8.069 -12.588 1.00 43.19 90 HIS A N 1
ATOM 728 C CA . HIS A 1 90 ? -1.026 -8.224 -11.444 1.00 43.19 90 HIS A CA 1
ATOM 729 C C . HIS A 1 90 ? -2.483 -7.877 -11.774 1.00 43.19 90 HIS A C 1
ATOM 731 O O . HIS A 1 90 ? -3.372 -8.586 -11.310 1.00 43.19 90 HIS A O 1
ATOM 737 N N . GLU A 1 91 ? -2.748 -6.879 -12.624 1.00 44.22 91 GLU A N 1
ATOM 738 C CA . GLU A 1 91 ? -4.089 -6.651 -13.180 1.00 44.22 91 GLU A CA 1
ATOM 739 C C . GLU A 1 91 ? -4.507 -7.867 -14.018 1.00 44.22 91 GLU A C 1
ATOM 741 O O . GLU A 1 91 ? -5.589 -8.394 -13.808 1.00 44.22 91 GLU A O 1
ATOM 746 N N . ASN A 1 92 ? -3.619 -8.438 -14.843 1.00 39.19 92 ASN A N 1
ATOM 747 C CA . ASN A 1 92 ? -3.921 -9.651 -15.622 1.00 39.19 92 ASN A CA 1
ATOM 748 C C . ASN A 1 92 ? -4.071 -10.944 -14.791 1.00 39.19 92 ASN A C 1
ATOM 750 O O . ASN A 1 92 ? -4.711 -11.887 -15.261 1.00 39.19 92 ASN A O 1
ATOM 754 N N . GLN A 1 93 ? -3.490 -11.032 -13.588 1.00 36.50 93 GLN A N 1
ATOM 755 C CA . GLN A 1 93 ? -3.673 -12.177 -12.682 1.00 36.50 93 GLN A CA 1
ATOM 756 C C . GLN A 1 93 ? -4.871 -12.002 -11.744 1.00 36.50 93 GLN A C 1
ATOM 758 O O . GLN A 1 93 ? -5.585 -12.974 -11.509 1.00 36.50 93 GLN A O 1
ATOM 763 N N . SER A 1 94 ? -5.153 -10.781 -11.279 1.00 38.50 94 SER A N 1
ATOM 764 C CA . SER A 1 94 ? -6.371 -10.476 -10.517 1.00 38.50 94 SER A CA 1
ATOM 765 C C . SER A 1 94 ? -7.625 -10.521 -11.399 1.00 38.50 94 SER A C 1
ATOM 767 O O . SER A 1 94 ? -8.672 -10.953 -10.932 1.00 38.50 94 SER A O 1
ATOM 769 N N . LEU A 1 95 ? -7.516 -10.176 -12.689 1.00 41.00 95 LEU A N 1
ATOM 770 C CA . LEU A 1 95 ? -8.596 -10.316 -13.678 1.00 41.00 95 LEU A CA 1
ATOM 771 C C . LEU A 1 95 ? -8.836 -11.768 -14.130 1.00 41.00 95 LEU A C 1
ATOM 773 O O . LEU A 1 95 ? -9.824 -12.036 -14.807 1.00 41.00 95 LEU A O 1
ATOM 777 N N . LYS A 1 96 ? -7.958 -12.723 -13.785 1.00 37.91 96 LYS A N 1
ATOM 778 C CA . LYS A 1 96 ? -8.085 -14.126 -14.224 1.00 37.91 96 LYS A CA 1
ATOM 779 C C . LYS A 1 96 ? -8.764 -15.067 -13.229 1.00 37.91 96 LYS A C 1
ATOM 781 O O . LYS A 1 96 ? -9.020 -16.206 -13.613 1.00 37.91 96 LYS A O 1
ATOM 786 N N . SER A 1 97 ? -9.074 -14.638 -12.001 1.00 41.25 97 SER A N 1
ATOM 787 C CA . SER A 1 97 ? -9.671 -15.536 -10.993 1.00 41.25 97 SER A 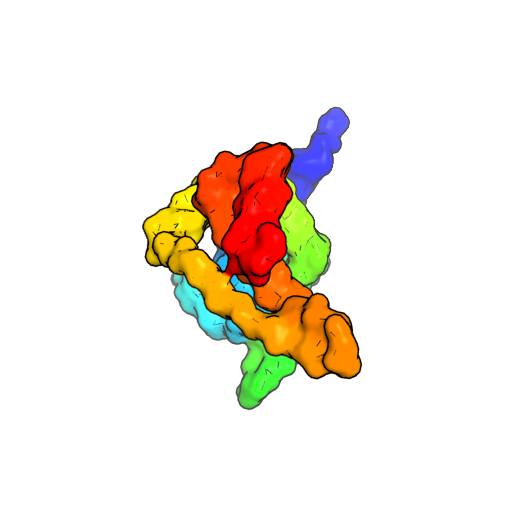CA 1
ATOM 788 C C . SER A 1 97 ? -11.132 -15.263 -10.641 1.00 41.25 97 SER A C 1
ATOM 790 O O . SER A 1 97 ? -11.762 -16.127 -10.038 1.00 41.25 97 SER A O 1
ATOM 792 N N . GLU A 1 98 ? -11.708 -14.139 -11.054 1.00 44.56 98 GLU A N 1
ATOM 793 C CA . GLU A 1 98 ? -13.156 -13.964 -11.030 1.00 44.56 98 GLU A CA 1
ATOM 794 C C . GLU A 1 98 ? -13.596 -13.647 -12.450 1.00 44.56 98 GLU A C 1
ATOM 796 O O . GLU A 1 98 ? -13.319 -12.577 -12.986 1.00 44.56 98 GLU A O 1
ATOM 801 N N . GLN A 1 99 ? -14.289 -14.590 -13.091 1.00 47.84 99 GLN A N 1
ATOM 802 C CA . GLN A 1 99 ? -15.225 -14.199 -14.136 1.00 47.84 99 GLN A CA 1
ATOM 803 C C . GLN A 1 99 ? -16.204 -13.238 -13.463 1.00 47.84 99 GLN A C 1
ATOM 805 O O . GLN A 1 99 ? -17.136 -13.688 -12.796 1.00 47.84 99 GLN A O 1
ATOM 810 N N . LEU A 1 100 ? -15.951 -11.930 -13.572 1.00 57.59 100 LEU A N 1
ATOM 811 C CA . LEU A 1 100 ? -16.868 -10.897 -13.117 1.00 57.59 100 LEU A CA 1
ATOM 812 C C . LEU A 1 100 ? -18.189 -11.165 -13.840 1.00 57.59 100 LEU A C 1
ATOM 814 O O . LEU A 1 100 ? -18.342 -10.946 -15.046 1.00 57.59 100 LEU A O 1
ATOM 818 N N . THR A 1 101 ? -19.123 -11.768 -13.112 1.00 65.94 101 THR A N 1
ATOM 819 C CA . THR A 1 101 ? -20.476 -11.993 -13.601 1.00 65.94 101 THR A CA 1
ATOM 820 C C . THR A 1 101 ? -21.125 -10.629 -13.782 1.00 65.94 101 THR A C 1
ATOM 822 O O . THR A 1 101 ? -20.809 -9.683 -13.060 1.00 65.94 101 THR A O 1
ATOM 825 N N . LYS A 1 102 ? -22.001 -10.495 -14.786 1.00 76.38 102 LYS A N 1
ATOM 826 C CA . LYS A 1 102 ? -22.675 -9.219 -15.046 1.00 76.38 102 LYS A CA 1
ATOM 827 C C . LYS A 1 102 ? -23.338 -8.740 -13.742 1.00 76.38 102 LYS A C 1
ATOM 829 O O . LYS A 1 102 ? -24.168 -9.482 -13.206 1.00 76.38 102 LYS A O 1
ATOM 834 N N . PRO A 1 103 ? -23.008 -7.541 -13.238 1.00 77.62 103 PRO A N 1
ATOM 835 C CA . PRO A 1 103 ? -23.530 -7.077 -11.963 1.00 77.62 103 PRO A CA 1
ATOM 836 C C . PRO A 1 103 ? -25.049 -6.889 -12.040 1.00 77.62 103 PRO A C 1
ATOM 838 O O . PRO A 1 103 ? -25.608 -6.519 -13.077 1.00 77.62 103 PRO A O 1
ATOM 841 N N . LYS A 1 104 ? -25.730 -7.170 -10.926 1.00 80.00 104 LYS A N 1
ATOM 842 C CA . LYS A 1 104 ? -27.168 -6.939 -10.777 1.00 80.00 104 LYS A CA 1
ATOM 843 C C . LYS A 1 104 ? -27.381 -5.521 -10.256 1.00 80.00 104 LYS A C 1
ATOM 845 O O . LYS A 1 104 ? -26.902 -5.197 -9.177 1.00 80.00 104 LYS A O 1
ATOM 850 N N . ILE A 1 105 ? -28.112 -4.710 -11.013 1.00 83.94 105 ILE A N 1
ATOM 851 C CA . ILE A 1 105 ? -28.296 -3.283 -10.734 1.00 83.94 105 ILE A CA 1
ATOM 852 C C . ILE A 1 105 ? -29.607 -3.050 -9.998 1.00 83.94 105 ILE A C 1
ATOM 854 O O . ILE A 1 105 ? -30.656 -3.560 -10.407 1.00 83.94 105 ILE A O 1
ATOM 858 N N . THR A 1 106 ? -29.538 -2.282 -8.912 1.00 83.81 106 THR A N 1
ATOM 859 C CA . THR A 1 106 ? -30.708 -1.901 -8.122 1.00 83.81 106 THR A CA 1
ATOM 860 C C . THR A 1 106 ? -31.110 -0.480 -8.482 1.00 83.81 106 THR A C 1
ATOM 862 O O . THR A 1 106 ? -30.357 0.468 -8.280 1.00 83.81 106 THR A O 1
ATOM 865 N N . TRP A 1 107 ? -32.319 -0.330 -9.015 1.00 80.94 107 TRP A N 1
ATOM 866 C CA . TRP A 1 107 ? -32.881 0.978 -9.323 1.00 80.94 107 TRP A CA 1
ATOM 867 C C . TRP A 1 107 ? -33.617 1.534 -8.110 1.00 80.94 107 TRP A C 1
ATOM 869 O O . TRP A 1 107 ? -34.499 0.880 -7.551 1.00 80.94 107 TRP A O 1
ATOM 879 N N . ILE A 1 108 ? -33.275 2.760 -7.737 1.00 82.44 108 ILE A N 1
ATOM 880 C CA . ILE A 1 108 ? -33.973 3.545 -6.726 1.00 82.44 108 ILE A CA 1
ATOM 881 C C . ILE A 1 108 ? -34.872 4.522 -7.474 1.00 82.44 108 ILE A C 1
ATOM 883 O O . ILE A 1 108 ? -34.410 5.248 -8.351 1.00 82.44 108 ILE A O 1
ATOM 887 N N . SER A 1 109 ? -36.163 4.518 -7.159 1.00 80.75 109 SER A N 1
ATOM 888 C CA . SER A 1 109 ? -37.101 5.499 -7.710 1.00 80.75 109 SER A CA 1
ATOM 889 C C . SER A 1 109 ? -37.363 6.564 -6.655 1.00 80.75 109 SER A C 1
ATOM 891 O O . SER A 1 109 ? -37.771 6.229 -5.542 1.00 80.75 109 SER A O 1
ATOM 893 N N . ILE A 1 110 ? -37.098 7.821 -6.998 1.00 77.44 110 ILE A N 1
ATOM 894 C CA . ILE A 1 110 ? -37.488 8.986 -6.202 1.00 77.44 110 ILE A CA 1
ATOM 895 C C . ILE A 1 110 ? -38.399 9.809 -7.109 1.00 77.44 110 ILE A C 1
ATOM 897 O O . ILE A 1 110 ? -38.002 10.195 -8.208 1.00 77.44 110 ILE A O 1
ATOM 901 N N . ASP A 1 111 ? -39.645 9.991 -6.679 1.00 83.19 111 ASP A N 1
ATOM 902 C CA . ASP A 1 111 ? -40.734 10.524 -7.499 1.00 83.19 111 ASP A CA 1
ATOM 903 C C . ASP A 1 111 ? -40.899 9.748 -8.825 1.00 83.19 111 ASP A C 1
ATOM 905 O O . ASP A 1 111 ? -41.216 8.557 -8.808 1.00 83.19 111 ASP A O 1
ATOM 909 N N . ASN A 1 112 ? -40.665 10.407 -9.967 1.00 81.62 112 ASN A N 1
ATOM 910 C CA . ASN A 1 112 ? -40.728 9.825 -11.316 1.00 81.62 112 ASN A CA 1
ATOM 911 C C . ASN A 1 112 ? -39.344 9.573 -11.938 1.00 81.62 112 ASN A C 1
ATOM 913 O O . ASN A 1 112 ? -39.261 9.145 -13.094 1.00 81.62 112 ASN A O 1
ATOM 917 N N . GLU A 1 113 ? -38.262 9.831 -11.204 1.00 73.31 113 GLU A N 1
ATOM 918 C CA . GLU A 1 113 ? -36.900 9.655 -11.695 1.00 73.31 113 GLU A CA 1
ATOM 919 C C . GLU A 1 113 ? -36.279 8.365 -11.153 1.00 73.31 113 GLU A C 1
ATOM 921 O O . GLU A 1 113 ? -36.438 7.984 -9.989 1.00 73.31 113 GLU A O 1
ATOM 926 N N . LYS A 1 114 ? -35.577 7.660 -12.043 1.00 78.38 114 LYS A N 1
ATOM 927 C CA . LYS A 1 114 ? -34.875 6.419 -11.730 1.00 78.38 114 LYS A CA 1
ATOM 928 C C . LYS A 1 114 ? -33.392 6.714 -11.575 1.00 78.38 114 LYS A C 1
ATOM 930 O O . LYS A 1 114 ? -32.754 7.199 -12.506 1.00 78.38 114 LYS A O 1
ATOM 935 N N . TYR A 1 115 ? -32.847 6.343 -10.427 1.00 75.62 115 TYR A N 1
ATOM 936 C CA . TYR A 1 115 ? -31.442 6.504 -10.089 1.00 75.62 115 TYR A CA 1
ATOM 937 C C . TYR A 1 115 ? -30.808 5.145 -9.818 1.00 75.62 115 TYR A C 1
ATOM 939 O O . TYR A 1 115 ? -31.452 4.219 -9.324 1.00 75.62 115 TYR A O 1
ATOM 947 N N . ILE A 1 116 ? -29.521 5.047 -10.112 1.00 79.50 116 ILE A N 1
ATOM 948 C CA . ILE A 1 116 ? -28.662 3.967 -9.634 1.00 79.50 116 ILE A CA 1
ATOM 949 C C . ILE A 1 116 ? -27.706 4.544 -8.601 1.00 79.50 116 ILE A C 1
ATOM 951 O O . ILE A 1 116 ? -27.387 5.736 -8.627 1.00 79.50 116 ILE A O 1
ATOM 955 N N . THR A 1 117 ? -27.242 3.707 -7.684 1.00 75.44 117 THR A N 1
ATOM 956 C CA . THR A 1 117 ? -26.213 4.132 -6.738 1.00 75.44 117 THR A CA 1
ATOM 957 C C . THR A 1 117 ? -24.866 4.286 -7.449 1.00 75.44 117 THR A C 1
ATOM 959 O O . THR A 1 117 ? -24.602 3.631 -8.460 1.00 75.44 117 THR A O 1
ATOM 962 N N . GLY A 1 118 ? -23.985 5.137 -6.911 1.00 72.44 118 GLY A N 1
ATOM 963 C CA . GLY A 1 118 ? -22.617 5.264 -7.428 1.00 72.44 118 GLY A CA 1
ATOM 964 C C . GLY A 1 118 ? -21.834 3.946 -7.368 1.00 72.44 118 GLY A C 1
ATOM 965 O O . GLY A 1 118 ? -21.018 3.681 -8.242 1.00 72.44 118 GLY A O 1
ATOM 966 N N . ASP A 1 119 ? -22.145 3.093 -6.391 1.00 75.81 119 ASP A N 1
ATOM 967 C CA . ASP A 1 119 ? -21.580 1.748 -6.245 1.00 75.81 119 ASP A CA 1
ATOM 968 C C . ASP A 1 119 ? -22.041 0.797 -7.368 1.00 75.81 119 ASP A C 1
ATOM 970 O O . ASP A 1 119 ? -21.229 0.103 -7.976 1.00 75.81 119 ASP A O 1
ATOM 974 N N . ASP A 1 120 ? -23.330 0.816 -7.724 1.00 75.94 120 ASP A N 1
ATOM 975 C CA . ASP A 1 120 ? -23.859 0.016 -8.838 1.00 75.94 120 ASP A CA 1
ATOM 976 C C . ASP A 1 120 ? -23.316 0.477 -10.199 1.00 75.94 120 ASP A C 1
ATOM 978 O O . ASP A 1 120 ? -23.021 -0.350 -11.068 1.00 75.94 120 ASP A O 1
ATOM 982 N N . PHE A 1 121 ? -23.121 1.787 -10.381 1.00 80.81 121 PHE A N 1
ATOM 983 C CA . PHE A 1 121 ? -22.434 2.317 -11.560 1.00 80.81 121 PHE A CA 1
ATOM 984 C C . PHE A 1 121 ? -20.981 1.830 -11.628 1.00 80.81 121 PHE A C 1
ATOM 986 O O . PHE A 1 121 ? -20.530 1.374 -12.682 1.00 80.81 121 PHE A O 1
ATOM 993 N N . PHE A 1 122 ? -20.263 1.874 -10.503 1.00 79.25 122 PHE A N 1
ATOM 994 C CA . PHE A 1 122 ? -18.860 1.474 -10.430 1.00 79.25 122 PHE A CA 1
ATOM 995 C C . PHE A 1 122 ? -18.664 -0.022 -10.719 1.00 79.25 122 PHE A C 1
ATOM 997 O O . PHE A 1 122 ? -17.805 -0.384 -11.519 1.00 79.25 122 PHE A O 1
ATOM 1004 N N . LYS A 1 123 ? -19.545 -0.891 -10.210 1.00 82.25 123 LYS A N 1
ATOM 1005 C CA . LYS A 1 123 ? -19.554 -2.327 -10.556 1.00 82.25 123 LYS A CA 1
ATOM 1006 C C . LYS A 1 123 ? -19.721 -2.574 -12.058 1.00 82.25 123 LYS A C 1
ATOM 1008 O O . LYS A 1 123 ? -19.089 -3.467 -12.619 1.00 82.25 123 LYS A O 1
ATOM 1013 N N . CYS A 1 124 ? -20.577 -1.799 -12.729 1.00 81.31 124 CYS A N 1
ATOM 1014 C CA . CYS A 1 124 ? -20.734 -1.885 -14.183 1.00 81.31 124 CYS A CA 1
ATOM 1015 C C . CYS A 1 124 ? -19.498 -1.399 -14.940 1.00 81.31 124 CYS A C 1
ATOM 1017 O O . CYS A 1 124 ? -19.143 -1.986 -15.963 1.00 81.31 124 CYS A O 1
ATOM 1019 N N . TYR A 1 125 ? -18.853 -0.347 -14.438 1.00 81.88 125 TYR A N 1
ATOM 1020 C CA . TYR A 1 125 ? -17.609 0.175 -14.988 1.00 81.88 125 TYR A CA 1
ATOM 1021 C C . TYR A 1 125 ? -16.502 -0.892 -14.942 1.00 81.88 125 TYR A C 1
ATOM 1023 O O . TYR A 1 125 ? -15.960 -1.244 -15.990 1.00 81.88 125 TYR A O 1
ATOM 1031 N N . GLU A 1 126 ? -16.246 -1.482 -13.770 1.00 80.69 126 GLU A N 1
ATOM 1032 C CA . GLU A 1 126 ? -15.231 -2.533 -13.584 1.00 80.69 126 GLU A CA 1
ATOM 1033 C C . GLU A 1 126 ? -15.534 -3.780 -14.426 1.00 80.69 126 GLU A C 1
ATOM 1035 O O . GLU A 1 126 ? -14.646 -4.356 -15.061 1.00 80.69 126 GLU A O 1
ATOM 1040 N N . TRP A 1 127 ? -16.809 -4.177 -14.509 1.00 84.56 127 TRP A N 1
ATOM 1041 C CA . TRP A 1 127 ? -17.220 -5.279 -15.373 1.00 84.56 127 TRP A CA 1
ATOM 1042 C C . TRP A 1 127 ? -16.918 -4.983 -16.845 1.00 84.56 127 TRP A C 1
ATOM 1044 O O . TRP A 1 127 ? -16.328 -5.819 -17.525 1.00 84.56 127 TRP A O 1
ATOM 1054 N N . CYS A 1 128 ? -17.262 -3.801 -17.350 1.00 81.25 128 CYS A N 1
ATOM 1055 C CA . CYS A 1 128 ? -17.004 -3.433 -18.743 1.00 81.25 128 CYS A CA 1
ATOM 1056 C C . CYS A 1 128 ? -15.517 -3.291 -19.069 1.00 81.25 128 CYS A C 1
ATOM 1058 O O . CYS A 1 128 ? -15.094 -3.662 -20.169 1.00 81.25 128 CYS A O 1
ATOM 1060 N N . GLU A 1 129 ? -14.724 -2.820 -18.112 1.00 78.50 129 GLU A N 1
ATOM 1061 C CA . GLU A 1 129 ? -13.269 -2.746 -18.228 1.00 78.50 129 GLU A CA 1
ATOM 1062 C C . GLU A 1 129 ? -12.668 -4.156 -18.314 1.00 78.50 129 GLU A C 1
ATOM 1064 O O . GLU A 1 129 ? -11.855 -4.432 -19.199 1.00 78.50 129 GLU A O 1
ATOM 1069 N N . SER A 1 130 ? -13.179 -5.100 -17.512 1.00 72.12 130 SER A N 1
ATOM 1070 C CA . SER A 1 130 ? -12.768 -6.513 -17.553 1.00 72.12 130 SER A CA 1
ATOM 1071 C C . SER A 1 130 ? -13.083 -7.223 -18.878 1.00 72.12 130 SER A C 1
ATOM 1073 O O . SER A 1 130 ? -12.438 -8.213 -19.219 1.00 72.12 130 SER A O 1
ATOM 1075 N N . GLN A 1 131 ? -14.044 -6.717 -19.663 1.00 71.38 131 GLN A N 1
ATOM 1076 C CA . GLN A 1 131 ? -14.358 -7.233 -21.002 1.00 71.38 131 GLN A CA 1
ATOM 1077 C C . GLN A 1 131 ? -13.403 -6.702 -22.092 1.00 71.38 131 GLN A C 1
ATOM 1079 O O . GLN A 1 131 ? -13.617 -6.980 -23.278 1.00 71.38 131 GLN A O 1
ATOM 1084 N N . GLY A 1 132 ? -12.382 -5.916 -21.723 1.00 69.19 132 GLY A N 1
ATOM 1085 C CA . GLY A 1 132 ? -11.391 -5.357 -22.647 1.00 69.19 132 GLY A CA 1
ATOM 1086 C C . GLY A 1 132 ? -11.986 -4.371 -23.656 1.00 69.19 132 GLY A C 1
ATOM 1087 O O . GLY A 1 132 ? -11.486 -4.247 -24.775 1.00 69.19 132 GLY A O 1
ATOM 1088 N N . LYS A 1 133 ? -13.107 -3.723 -23.311 1.00 68.25 133 LYS A N 1
ATOM 1089 C CA . LYS A 1 133 ? -13.787 -2.756 -24.182 1.00 68.25 133 LYS A CA 1
ATOM 1090 C C . LYS A 1 133 ? -13.180 -1.368 -23.990 1.00 68.25 133 LYS A C 1
ATOM 1092 O O . LYS A 1 133 ? -12.942 -0.940 -22.868 1.00 68.25 133 LYS A O 1
ATOM 1097 N N . HIS A 1 134 ? -12.967 -0.645 -25.087 1.00 65.69 134 HIS A N 1
ATOM 1098 C CA . HIS A 1 134 ? -12.418 0.712 -25.064 1.00 65.69 134 HIS A CA 1
ATOM 1099 C C . HIS A 1 134 ? -13.292 1.669 -25.889 1.00 65.69 134 HIS A C 1
ATOM 1101 O O . HIS A 1 134 ? -13.875 1.268 -26.896 1.00 65.69 134 HIS A O 1
ATOM 1107 N N . LYS A 1 135 ? -13.341 2.947 -25.482 1.00 66.25 135 LYS A N 1
ATOM 1108 C CA . LYS A 1 135 ? -14.059 4.045 -26.168 1.00 66.25 135 LYS A CA 1
ATOM 1109 C C . LYS A 1 135 ? -15.551 3.739 -26.398 1.00 66.25 135 LYS A C 1
ATOM 1111 O O . LYS A 1 135 ? -16.246 3.417 -25.443 1.00 66.25 135 LYS A O 1
ATOM 1116 N N . ASP A 1 136 ? -16.056 3.818 -27.629 1.00 65.94 136 ASP A N 1
ATOM 1117 C CA . ASP A 1 136 ? -17.493 3.705 -27.938 1.00 65.94 136 ASP A CA 1
ATOM 1118 C C . ASP A 1 136 ? -18.110 2.361 -27.516 1.00 65.94 136 ASP A C 1
ATOM 1120 O O . ASP A 1 136 ? -19.301 2.274 -27.202 1.00 65.94 136 ASP A O 1
ATOM 1124 N N . ASP A 1 137 ? -17.302 1.302 -27.479 1.00 74.06 137 ASP A N 1
ATOM 1125 C CA . ASP A 1 137 ? -17.740 -0.016 -27.021 1.00 74.06 137 ASP A CA 1
ATOM 1126 C C . ASP A 1 137 ? -17.853 -0.100 -25.495 1.00 74.06 137 ASP A C 1
ATOM 1128 O O . ASP A 1 137 ? -18.626 -0.910 -24.977 1.00 74.06 137 ASP A O 1
ATOM 1132 N N . PHE A 1 138 ? -17.115 0.748 -24.777 1.00 79.38 138 PHE A N 1
ATOM 1133 C CA . PHE A 1 138 ? -17.177 0.852 -23.325 1.00 79.38 138 PHE A CA 1
ATOM 1134 C C . PHE A 1 138 ? -18.475 1.535 -22.885 1.00 79.38 138 PHE A C 1
ATOM 1136 O O . PHE A 1 138 ? -19.215 0.985 -22.072 1.00 79.38 138 PHE A O 1
ATOM 1143 N N . ASP A 1 139 ? -18.834 2.650 -23.521 1.00 79.00 139 ASP A N 1
ATOM 1144 C CA . ASP A 1 139 ? -20.095 3.356 -23.262 1.00 79.00 139 ASP A CA 1
ATOM 1145 C C . ASP A 1 139 ? -21.321 2.478 -23.544 1.00 79.00 139 ASP A C 1
ATOM 1147 O O . ASP A 1 139 ? -22.266 2.425 -22.750 1.00 79.00 139 ASP A O 1
ATOM 1151 N N . LYS A 1 140 ? -21.306 1.733 -24.658 1.00 85.06 140 LYS A N 1
ATOM 1152 C CA . LYS A 1 140 ? -22.359 0.750 -24.971 1.00 85.06 140 LYS A CA 1
ATOM 1153 C C . LYS A 1 140 ? -22.415 -0.366 -23.935 1.00 85.06 140 LYS A C 1
ATOM 1155 O O . LYS A 1 140 ? -23.507 -0.818 -23.585 1.00 85.06 140 LYS A O 1
ATOM 1160 N N . CYS A 1 141 ? -21.257 -0.820 -23.461 1.00 84.25 141 CYS A N 1
ATOM 1161 C CA . CYS A 1 141 ? -21.182 -1.836 -22.424 1.00 84.25 141 CYS A CA 1
ATOM 1162 C C . CYS A 1 141 ? -21.806 -1.334 -21.118 1.00 84.25 141 CYS A C 1
ATOM 1164 O O . CYS A 1 141 ? -22.661 -2.030 -20.567 1.00 84.25 141 CYS A O 1
ATOM 1166 N N . ILE A 1 142 ? -21.463 -0.119 -20.675 1.00 84.00 142 ILE A N 1
ATOM 1167 C CA . ILE A 1 142 ? -22.025 0.476 -19.459 1.00 84.00 142 ILE A CA 1
ATOM 1168 C C . ILE A 1 142 ? -23.540 0.596 -19.588 1.00 84.00 142 ILE A C 1
ATOM 1170 O O . ILE A 1 142 ? -24.246 0.065 -18.737 1.00 84.00 142 ILE A O 1
ATOM 1174 N N . LYS A 1 143 ? -24.058 1.184 -20.675 1.00 85.19 143 LYS A N 1
ATOM 1175 C CA . LYS A 1 143 ? -25.511 1.330 -20.906 1.00 85.19 143 LYS A CA 1
ATOM 1176 C C . LYS A 1 143 ? -26.250 -0.010 -20.857 1.00 85.19 143 LYS A C 1
ATOM 1178 O O . LYS A 1 143 ? -27.211 -0.173 -20.108 1.00 85.19 143 LYS A O 1
ATOM 1183 N N . LYS A 1 144 ? -25.713 -1.032 -21.532 1.00 85.12 144 LYS A N 1
ATOM 1184 C CA . LYS A 1 144 ? -26.244 -2.405 -21.483 1.00 85.12 144 LYS A CA 1
ATOM 1185 C C . LYS A 1 144 ? -26.139 -3.040 -20.090 1.00 85.12 144 LYS A C 1
ATOM 1187 O O . LYS A 1 144 ? -26.941 -3.917 -19.744 1.00 85.12 144 LYS A O 1
ATOM 1192 N N . CYS A 1 145 ? -25.127 -2.664 -19.314 1.00 83.12 145 CYS A N 1
ATOM 1193 C CA . CYS A 1 145 ? -24.922 -3.136 -17.954 1.00 83.12 145 CYS A CA 1
ATOM 1194 C C . CYS A 1 145 ? -25.970 -2.554 -17.000 1.00 83.12 145 CYS A C 1
ATOM 1196 O O . CYS A 1 145 ? -26.671 -3.327 -16.347 1.00 83.12 145 CYS A O 1
ATOM 1198 N N . VAL A 1 146 ? -26.152 -1.231 -17.017 1.00 83.50 146 VAL A N 1
ATOM 1199 C CA . VAL A 1 146 ? -27.148 -0.532 -16.189 1.00 83.50 146 VAL A CA 1
ATOM 1200 C C . VAL A 1 146 ? -28.590 -0.705 -16.683 1.00 83.50 146 VAL A C 1
ATOM 1202 O O . VAL A 1 146 ? -29.522 -0.588 -15.893 1.00 83.50 146 VAL A O 1
ATOM 1205 N N . GLY A 1 147 ? -28.782 -1.094 -17.947 1.00 77.31 147 GLY A N 1
ATOM 1206 C CA . GLY A 1 147 ? -30.090 -1.429 -18.519 1.00 77.31 147 GLY A CA 1
ATOM 1207 C C . GLY A 1 147 ? -30.840 -0.234 -19.112 1.00 77.31 147 GLY A C 1
ATOM 1208 O O . GLY A 1 147 ? -32.066 -0.201 -19.022 1.00 77.31 147 GLY A O 1
ATOM 1209 N N . ILE A 1 148 ? -30.104 0.718 -19.697 1.00 73.56 148 ILE A N 1
ATOM 1210 C CA . ILE A 1 148 ? -30.611 1.887 -20.445 1.00 73.56 148 ILE A CA 1
ATOM 1211 C C . ILE A 1 148 ? -30.192 1.853 -21.912 1.00 73.56 148 ILE A C 1
ATOM 1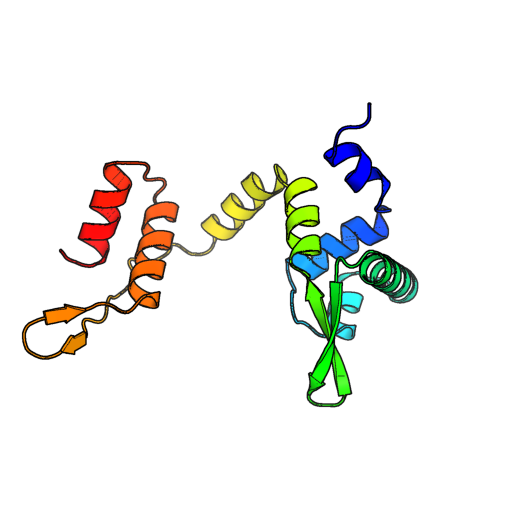213 O O . ILE A 1 148 ? -29.173 1.198 -22.235 1.00 73.56 148 ILE A O 1
#

Secondary structure (DSSP, 8-state):
---HHHHHHHHS-HHHHHHHHHHHHTTT-BHHHHHHHHT-HHHHHHHHHHHHHTTSEEEEE-GGG-EEEEE-HHHHHHHHHHSHHHHHHHHHHHTTS---PPPPPPEEEETTEEEE-HHHHHHHHHHHHHTT--THHHHHHHHHHHT-

Sequence (148 aa):
MLNLYEIINKMLNEHEKAMLKIIYSKNGLSTKEILESFGSHTLGYKALNGLEEKGLIIRVKGKQRTLNIFLTDYGKMVYQLLYADERKQHENQSLKSEQLTKPKITWISIDNEKYITGDDFFKCYEWCESQGKHKDDFDKCIKKCVGI